Protein AF-I3YDL5-F1 (afdb_monomer)

Nearest PDB structures (foldseek):
  1tlv-assembly1_A-2  TM=6.452E-01  e=3.819E+00  Bacillus subtilis

Structure (mmCIF, N/CA/C/O backbone):
data_AF-I3YDL5-F1
#
_entry.id   AF-I3YDL5-F1
#
loop_
_atom_site.group_PDB
_atom_site.id
_atom_site.type_symbo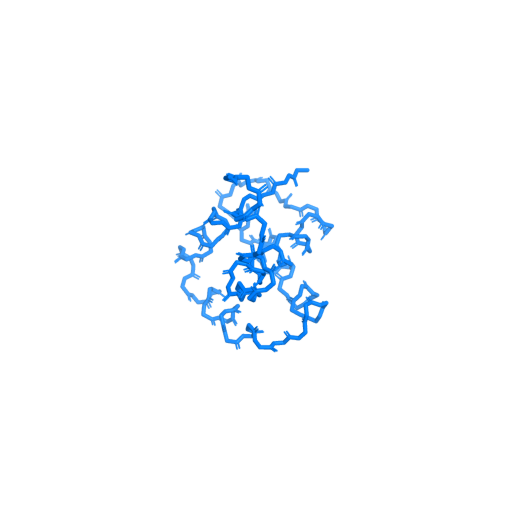l
_atom_site.label_atom_id
_atom_site.label_alt_id
_atom_site.label_comp_id
_atom_site.label_asym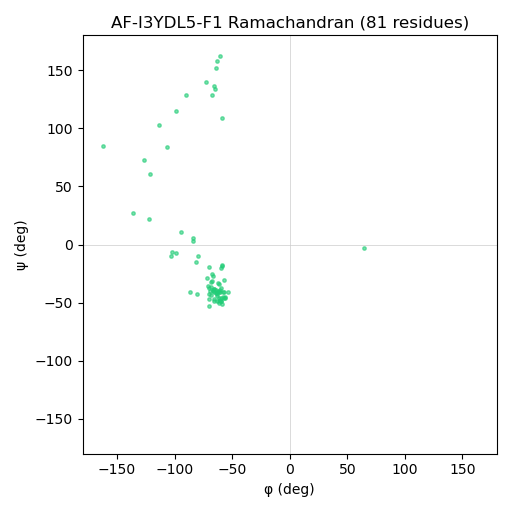_id
_atom_site.label_entity_id
_atom_site.label_seq_id
_atom_site.pdbx_PDB_ins_code
_atom_site.Cartn_x
_atom_site.Cartn_y
_atom_site.Cartn_z
_atom_site.occupancy
_atom_site.B_iso_or_equiv
_atom_site.auth_seq_id
_atom_site.auth_comp_id
_atom_site.auth_asym_id
_atom_site.auth_atom_id
_atom_site.pdbx_PDB_model_num
ATOM 1 N N . MET A 1 1 ? 11.918 6.837 10.551 1.00 58.97 1 MET A N 1
ATOM 2 C CA . MET A 1 1 ? 10.974 5.796 11.015 1.00 58.97 1 MET A CA 1
ATOM 3 C C . MET A 1 1 ? 10.882 4.752 9.913 1.00 58.97 1 MET A C 1
ATOM 5 O O . MET A 1 1 ? 10.537 5.127 8.803 1.00 58.97 1 MET A O 1
ATOM 9 N N . HIS A 1 2 ? 11.284 3.503 10.156 1.00 64.75 2 HIS A N 1
ATOM 10 C CA . HIS A 1 2 ? 11.168 2.434 9.156 1.00 64.75 2 HIS A CA 1
ATOM 11 C C . HIS A 1 2 ? 9.915 1.623 9.487 1.00 64.75 2 HIS A C 1
ATOM 13 O O . HIS A 1 2 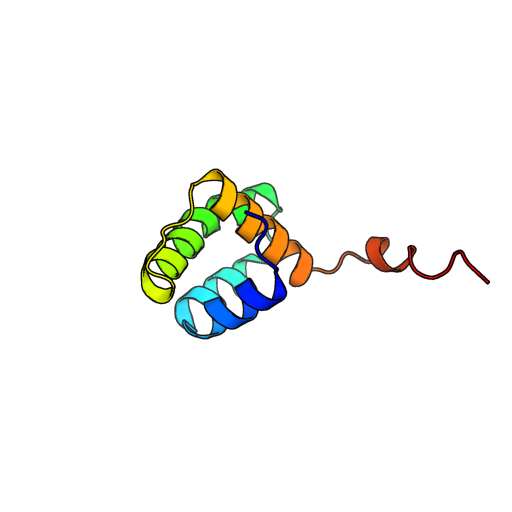? 9.828 1.061 10.577 1.00 64.75 2 HIS A O 1
ATOM 19 N N . LEU A 1 3 ? 8.920 1.648 8.602 1.00 77.00 3 LEU A N 1
ATOM 20 C CA . LEU A 1 3 ? 7.669 0.915 8.779 1.00 77.00 3 LEU A CA 1
ATOM 21 C C . LEU A 1 3 ? 7.814 -0.469 8.151 1.00 77.00 3 LEU A C 1
ATOM 23 O O . LEU A 1 3 ? 8.213 -0.582 6.993 1.00 77.00 3 LEU A O 1
ATOM 27 N N . ASP A 1 4 ? 7.483 -1.508 8.913 1.00 83.19 4 ASP A N 1
ATOM 28 C CA . ASP A 1 4 ? 7.500 -2.874 8.404 1.00 83.19 4 ASP A CA 1
ATOM 29 C C . ASP A 1 4 ? 6.395 -3.057 7.342 1.00 83.19 4 ASP A C 1
ATOM 31 O O . ASP A 1 4 ? 5.232 -2.714 7.595 1.00 83.19 4 ASP A O 1
ATOM 35 N N . PRO A 1 5 ? 6.715 -3.578 6.146 1.00 84.81 5 PRO A N 1
ATOM 36 C CA . PRO A 1 5 ? 5.746 -3.670 5.061 1.00 84.81 5 PRO A CA 1
ATOM 37 C C . PRO A 1 5 ? 4.615 -4.668 5.332 1.00 84.81 5 PRO A C 1
ATOM 39 O O . PRO A 1 5 ? 3.515 -4.475 4.808 1.00 84.81 5 PRO A O 1
ATOM 42 N N . ALA A 1 6 ? 4.827 -5.691 6.169 1.00 85.75 6 ALA A N 1
ATOM 43 C CA . ALA A 1 6 ? 3.756 -6.605 6.556 1.00 85.75 6 ALA A CA 1
ATOM 44 C C . ALA A 1 6 ? 2.753 -5.913 7.491 1.00 85.75 6 ALA A C 1
ATOM 46 O O . ALA A 1 6 ? 1.545 -6.131 7.360 1.00 85.75 6 ALA A O 1
ATOM 47 N N . ILE A 1 7 ? 3.234 -5.027 8.374 1.00 86.38 7 ILE A N 1
ATOM 48 C CA . ILE A 1 7 ? 2.368 -4.169 9.196 1.00 86.38 7 ILE A CA 1
ATOM 49 C C . ILE A 1 7 ? 1.568 -3.227 8.295 1.00 86.38 7 ILE A C 1
ATOM 51 O O . ILE A 1 7 ? 0.349 -3.179 8.422 1.00 86.38 7 ILE A O 1
ATOM 55 N N . ILE A 1 8 ? 2.216 -2.546 7.340 1.00 86.25 8 ILE A N 1
ATOM 56 C CA . ILE A 1 8 ? 1.530 -1.648 6.391 1.00 86.25 8 ILE A CA 1
ATOM 57 C C . ILE A 1 8 ? 0.433 -2.389 5.621 1.00 86.25 8 ILE A C 1
ATOM 59 O O . ILE A 1 8 ? -0.687 -1.895 5.496 1.00 86.25 8 ILE A O 1
ATOM 63 N N . TYR A 1 9 ? 0.732 -3.594 5.137 1.00 88.81 9 TYR A N 1
ATOM 64 C CA . TYR A 1 9 ? -0.237 -4.435 4.443 1.00 88.81 9 TYR A CA 1
ATOM 65 C C . TYR A 1 9 ? -1.441 -4.781 5.330 1.00 88.81 9 TYR A C 1
ATOM 67 O O . TYR A 1 9 ? -2.587 -4.630 4.903 1.00 88.81 9 TYR A O 1
ATOM 75 N N . HIS A 1 10 ? -1.196 -5.239 6.561 1.00 87.38 10 HIS A N 1
ATOM 76 C CA . HIS A 1 10 ? -2.260 -5.600 7.499 1.00 87.38 10 HIS A CA 1
ATOM 77 C C . HIS A 1 10 ? -3.117 -4.399 7.903 1.00 87.38 10 HIS A C 1
ATOM 79 O O . HIS A 1 10 ? -4.337 -4.534 8.004 1.00 87.38 10 HIS A O 1
ATOM 85 N N . ASP A 1 11 ? -2.491 -3.242 8.100 1.00 86.88 11 ASP A N 1
ATOM 86 C CA . ASP A 1 11 ? -3.166 -2.017 8.512 1.00 86.88 11 ASP A CA 1
ATOM 87 C C . ASP A 1 11 ? -4.045 -1.470 7.382 1.00 86.88 11 ASP A C 1
ATOM 89 O O . ASP A 1 11 ? -5.237 -1.240 7.576 1.00 86.88 11 ASP A O 1
ATOM 93 N N . LEU A 1 12 ? -3.518 -1.388 6.155 1.00 85.88 12 LEU A N 1
ATOM 94 C CA . LEU A 1 12 ? -4.298 -0.973 4.984 1.00 85.88 12 LEU A CA 1
ATOM 95 C C . LEU A 1 12 ? -5.449 -1.935 4.687 1.00 85.88 12 LEU A C 1
ATOM 97 O O . LEU A 1 12 ? -6.516 -1.493 4.273 1.00 85.88 12 LEU A O 1
ATOM 101 N N . LYS A 1 13 ? -5.280 -3.237 4.946 1.00 87.69 13 LYS A N 1
ATOM 102 C CA . LYS A 1 13 ? -6.341 -4.242 4.774 1.00 87.69 13 LYS A CA 1
ATOM 103 C C . LYS A 1 13 ? -7.580 -3.964 5.640 1.00 87.69 13 LYS A C 1
ATOM 105 O O . LYS A 1 13 ? -8.655 -4.463 5.306 1.00 87.69 13 LYS A O 1
ATOM 110 N N . THR A 1 14 ? -7.459 -3.168 6.708 1.00 86.94 14 THR A N 1
ATOM 111 C CA . THR A 1 14 ? -8.617 -2.719 7.503 1.00 86.94 14 THR A CA 1
ATOM 112 C C . THR A 1 14 ? -9.540 -1.773 6.721 1.00 86.94 14 THR A C 1
ATOM 114 O O . THR A 1 14 ? -10.748 -1.787 6.950 1.00 86.94 14 THR A O 1
ATOM 117 N N . ASP A 1 15 ? -9.012 -1.031 5.739 1.00 85.56 15 ASP A N 1
ATOM 118 C CA . ASP A 1 15 ? -9.775 -0.196 4.805 1.00 85.56 15 ASP A CA 1
ATOM 119 C C . ASP A 1 15 ? -9.810 -0.856 3.415 1.00 85.56 15 ASP A C 1
ATOM 121 O O . ASP A 1 15 ? -9.005 -0.585 2.521 1.00 85.56 15 ASP A O 1
ATOM 125 N N . LEU A 1 16 ? -10.762 -1.778 3.232 1.00 86.31 16 LEU A N 1
ATOM 126 C CA . LEU A 1 16 ? -10.854 -2.631 2.037 1.00 86.31 16 LEU A CA 1
ATOM 127 C C . LEU A 1 16 ? -10.950 -1.857 0.714 1.00 86.31 16 LEU A C 1
ATOM 129 O O . LEU A 1 16 ? -10.503 -2.367 -0.314 1.00 86.31 16 LEU A O 1
ATOM 133 N N . VAL A 1 17 ? -11.547 -0.663 0.717 1.00 87.38 17 VAL A N 1
ATOM 134 C CA . VAL A 1 17 ? -11.678 0.169 -0.489 1.00 87.38 17 VAL A CA 1
ATOM 135 C C . VAL A 1 17 ? -10.312 0.714 -0.886 1.00 87.38 17 VAL A C 1
ATOM 137 O O . VAL A 1 17 ? -9.865 0.475 -2.008 1.00 87.38 17 VAL A O 1
ATOM 140 N N . THR A 1 18 ? -9.620 1.361 0.051 1.00 86.62 18 THR A N 1
ATOM 141 C CA . THR A 1 18 ? -8.263 1.878 -0.156 1.00 86.62 18 THR A CA 1
ATOM 142 C C . THR A 1 18 ? -7.305 0.767 -0.566 1.00 86.62 18 THR A C 1
ATOM 144 O O . THR A 1 18 ? -6.561 0.895 -1.541 1.00 86.62 18 THR A O 1
ATOM 147 N N . PHE A 1 19 ? -7.369 -0.358 0.140 1.00 89.31 19 PHE A N 1
ATOM 148 C CA . PHE A 1 19 ? -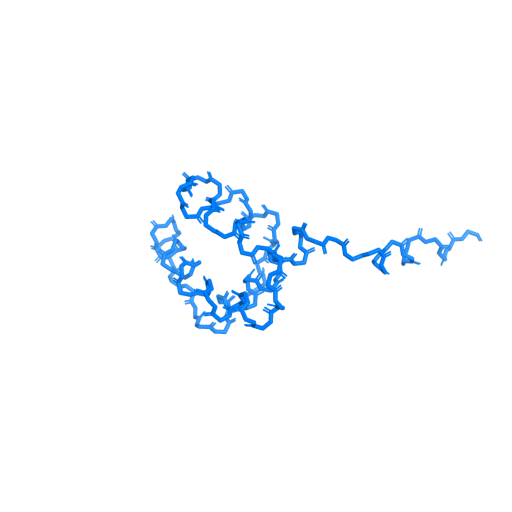6.510 -1.503 -0.110 1.00 89.31 19 PHE A CA 1
ATOM 149 C C . PHE A 1 19 ? -6.705 -2.103 -1.506 1.00 89.31 19 PHE A C 1
ATOM 151 O O . PHE A 1 19 ? -5.731 -2.455 -2.170 1.00 89.31 19 PHE A O 1
ATOM 158 N N . ARG A 1 20 ? -7.951 -2.190 -1.988 1.00 90.69 20 ARG A N 1
ATOM 159 C CA . ARG A 1 20 ? -8.248 -2.682 -3.341 1.00 90.69 20 ARG A CA 1
ATOM 160 C C . ARG A 1 20 ? -7.672 -1.788 -4.430 1.00 90.69 20 ARG A C 1
ATOM 162 O O . ARG A 1 20 ? -7.120 -2.325 -5.385 1.00 90.69 20 ARG A O 1
ATOM 169 N N . THR A 1 21 ? -7.766 -0.469 -4.275 1.00 89.81 21 THR A N 1
ATOM 170 C CA . THR A 1 21 ? -7.166 0.485 -5.218 1.00 89.81 21 THR A CA 1
ATOM 171 C C . THR A 1 21 ? -5.651 0.306 -5.268 1.00 89.81 21 THR A C 1
ATOM 173 O O . THR A 1 21 ? -5.099 0.062 -6.332 1.00 89.81 21 THR A O 1
ATOM 176 N N . ILE A 1 22 ? -4.991 0.283 -4.105 1.00 90.44 22 ILE A N 1
ATOM 177 C CA . ILE A 1 22 ? -3.537 0.071 -4.012 1.00 90.44 22 ILE A CA 1
ATOM 178 C C . ILE A 1 22 ? -3.123 -1.266 -4.653 1.00 90.44 22 ILE A C 1
ATOM 180 O O . ILE A 1 22 ? -2.116 -1.349 -5.350 1.00 90.44 22 ILE A O 1
ATOM 184 N N . LEU A 1 23 ? -3.898 -2.336 -4.452 1.00 90.12 23 LEU A N 1
ATOM 185 C CA . LEU A 1 23 ? -3.611 -3.628 -5.077 1.00 90.12 23 LEU A CA 1
ATOM 186 C C . LEU A 1 23 ? -3.805 -3.635 -6.597 1.00 90.12 23 LEU A C 1
ATOM 188 O O . LEU A 1 23 ? -3.109 -4.400 -7.269 1.00 90.12 23 LEU A O 1
ATOM 192 N N . ALA A 1 24 ? -4.746 -2.855 -7.131 1.00 91.25 24 ALA A N 1
ATOM 193 C CA . ALA A 1 24 ? -4.984 -2.765 -8.571 1.00 91.25 24 ALA A CA 1
ATOM 194 C C . ALA A 1 24 ? -3.781 -2.137 -9.289 1.00 91.25 24 ALA A C 1
ATOM 196 O O . ALA A 1 24 ? -3.353 -2.633 -10.329 1.00 91.25 24 ALA A O 1
ATOM 197 N N . ASP A 1 25 ? -3.169 -1.139 -8.659 1.00 91.94 25 ASP A N 1
ATOM 198 C CA . ASP A 1 25 ? -2.035 -0.383 -9.188 1.00 91.94 25 ASP A CA 1
ATOM 199 C C . ASP A 1 25 ? -0.669 -1.055 -8.937 1.00 91.94 25 ASP A C 1
ATOM 201 O O . ASP A 1 25 ? 0.384 -0.527 -9.288 1.00 91.94 25 ASP A O 1
ATOM 205 N N . ARG A 1 26 ? -0.627 -2.278 -8.387 1.00 90.06 26 ARG A N 1
ATOM 206 C CA . ARG A 1 26 ? 0.640 -2.989 -8.097 1.00 90.06 26 ARG A CA 1
ATOM 207 C C . ARG A 1 26 ? 1.531 -3.225 -9.326 1.00 90.06 26 ARG A C 1
ATOM 209 O O . ARG A 1 26 ? 2.704 -3.573 -9.192 1.00 90.06 26 ARG A O 1
ATOM 216 N N . THR A 1 27 ? 0.982 -3.134 -10.534 1.00 89.00 27 THR A N 1
ATOM 217 C CA . THR A 1 27 ? 1.735 -3.322 -11.782 1.00 89.00 27 THR A CA 1
ATOM 218 C C . THR A 1 27 ? 2.498 -2.077 -12.217 1.00 89.00 27 THR A C 1
ATOM 220 O O . THR A 1 27 ? 3.391 -2.213 -13.054 1.00 89.00 27 THR A O 1
ATOM 223 N N . LEU A 1 28 ? 2.184 -0.907 -11.650 1.00 90.25 28 LEU A N 1
ATOM 224 C CA . LEU A 1 28 ? 2.866 0.348 -11.955 1.00 90.25 28 LEU A CA 1
ATOM 225 C C . LEU A 1 28 ? 4.364 0.277 -11.611 1.00 90.25 28 LEU A C 1
ATOM 227 O O . LEU A 1 28 ? 4.834 -0.604 -10.874 1.00 90.25 28 LEU A O 1
ATOM 231 N N . ALA A 1 29 ? 5.130 1.212 -12.173 1.00 91.75 29 ALA A N 1
ATOM 232 C CA . ALA A 1 29 ? 6.524 1.405 -11.794 1.00 91.75 29 ALA A CA 1
ATOM 233 C C . ALA A 1 29 ? 6.620 1.846 -10.325 1.00 91.75 29 ALA A C 1
ATOM 235 O O . ALA A 1 29 ? 5.714 2.490 -9.805 1.00 91.75 29 ALA A O 1
ATOM 236 N N . VAL A 1 30 ? 7.731 1.524 -9.654 1.00 89.06 30 VAL A N 1
ATOM 237 C CA . VAL A 1 30 ? 7.902 1.795 -8.213 1.00 89.06 30 VAL A CA 1
ATOM 238 C C . VAL A 1 30 ? 7.704 3.274 -7.873 1.00 89.06 30 VAL A C 1
ATOM 240 O O . VAL A 1 30 ? 6.979 3.592 -6.934 1.00 89.06 30 VAL A O 1
ATOM 243 N N . ASP A 1 31 ? 8.314 4.165 -8.655 1.00 89.31 31 ASP A N 1
ATOM 244 C CA . ASP A 1 31 ? 8.236 5.613 -8.440 1.00 89.31 31 ASP A CA 1
ATOM 245 C C . ASP A 1 31 ? 6.812 6.157 -8.656 1.00 89.31 31 ASP A C 1
ATOM 247 O O . ASP A 1 31 ? 6.294 6.935 -7.852 1.00 89.31 31 ASP A O 1
ATOM 251 N N . GLU A 1 32 ? 6.134 5.658 -9.693 1.00 92.50 32 GLU A N 1
ATOM 252 C CA . GLU A 1 32 ? 4.764 6.036 -10.046 1.00 92.50 32 GLU A CA 1
ATOM 253 C C . GLU A 1 32 ? 3.753 5.534 -9.006 1.00 92.50 32 GLU A C 1
ATOM 255 O O . GLU A 1 32 ? 2.896 6.293 -8.548 1.00 92.50 32 GLU A O 1
ATOM 260 N N . PHE A 1 33 ? 3.905 4.290 -8.546 1.00 93.12 33 PHE A N 1
ATOM 261 C CA . PHE A 1 33 ? 3.114 3.714 -7.459 1.00 93.12 33 PHE A CA 1
ATOM 262 C C . PHE A 1 33 ? 3.274 4.518 -6.165 1.00 93.12 33 PHE A C 1
ATOM 264 O O . PHE A 1 33 ? 2.291 4.885 -5.514 1.00 93.12 33 PHE A O 1
ATOM 271 N N . ALA A 1 34 ? 4.518 4.825 -5.792 1.00 91.69 34 ALA A N 1
ATOM 272 C CA . ALA A 1 34 ? 4.801 5.557 -4.569 1.00 91.69 34 ALA A CA 1
ATOM 273 C C . ALA A 1 34 ? 4.278 6.996 -4.628 1.00 91.69 34 ALA A C 1
ATOM 275 O O . ALA A 1 34 ? 3.699 7.483 -3.655 1.00 91.69 34 ALA A O 1
ATOM 276 N N . SER A 1 35 ? 4.402 7.664 -5.773 1.00 91.88 35 SER A N 1
ATOM 277 C CA . SER A 1 35 ? 3.833 8.998 -5.982 1.00 91.88 35 SER A CA 1
ATOM 278 C C . SER A 1 35 ? 2.303 9.003 -5.955 1.00 91.88 35 SER A C 1
ATOM 280 O O . SER A 1 35 ? 1.721 9.911 -5.358 1.00 91.88 35 SER A O 1
ATOM 282 N N . THR A 1 36 ? 1.662 7.973 -6.515 1.00 93.38 36 THR A N 1
ATOM 283 C CA . THR A 1 36 ? 0.195 7.837 -6.564 1.00 93.38 36 THR A CA 1
ATOM 284 C C . THR A 1 36 ? -0.404 7.547 -5.185 1.00 93.38 36 THR A C 1
ATOM 286 O O . THR A 1 36 ? -1.411 8.144 -4.804 1.00 93.38 36 THR A O 1
ATOM 289 N N . HIS A 1 37 ? 0.219 6.666 -4.393 1.00 92.44 37 HIS A N 1
ATOM 290 C CA . HIS A 1 37 ? -0.380 6.177 -3.143 1.00 92.44 37 HIS A CA 1
ATOM 291 C C . HIS A 1 37 ? 0.175 6.794 -1.855 1.00 92.44 37 HIS A C 1
ATOM 293 O O . HIS A 1 37 ? -0.433 6.597 -0.800 1.00 92.44 37 HIS A O 1
ATOM 299 N N . ARG A 1 38 ? 1.270 7.573 -1.890 1.00 90.88 38 ARG A N 1
ATOM 300 C CA . ARG A 1 38 ? 1.838 8.204 -0.674 1.00 90.88 38 ARG A CA 1
ATOM 301 C C . ARG A 1 38 ? 0.819 9.030 0.114 1.00 90.88 38 ARG A C 1
ATOM 303 O O . ARG A 1 38 ? 0.797 8.963 1.339 1.00 90.88 38 ARG A O 1
ATOM 310 N N . GLU A 1 39 ? -0.045 9.795 -0.556 1.00 90.88 39 GLU A N 1
ATOM 311 C CA . GLU A 1 39 ? -1.058 10.607 0.132 1.00 90.88 39 GLU A CA 1
ATOM 312 C C . GLU A 1 39 ? -2.134 9.742 0.779 1.00 90.88 39 GLU A C 1
ATOM 314 O O . GLU A 1 39 ? -2.546 10.005 1.908 1.00 90.88 39 GLU A O 1
ATOM 319 N N . THR A 1 40 ? -2.552 8.690 0.084 1.00 90.31 40 THR A N 1
ATOM 320 C CA . THR A 1 40 ? -3.526 7.720 0.578 1.00 90.31 40 THR A CA 1
ATOM 321 C C . THR A 1 40 ? -3.009 7.017 1.832 1.00 90.31 40 THR A C 1
ATOM 323 O O . THR A 1 40 ? -3.693 7.012 2.855 1.00 90.31 40 THR A O 1
ATOM 326 N N . ILE A 1 41 ? -1.769 6.517 1.801 1.00 88.62 41 ILE A N 1
ATOM 327 C CA . ILE A 1 41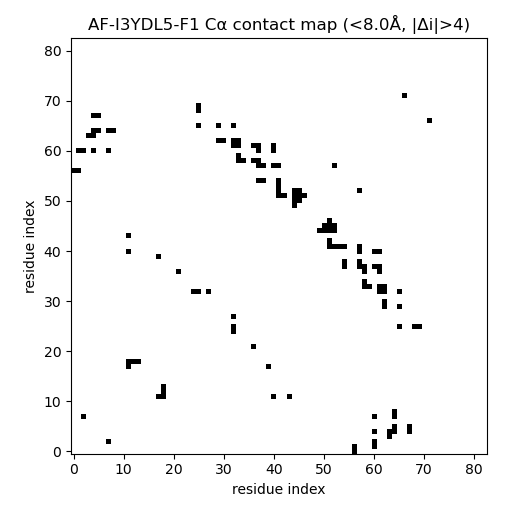 ? -1.115 5.879 2.954 1.00 88.62 41 ILE A CA 1
ATOM 328 C C . ILE A 1 41 ? -0.976 6.875 4.110 1.00 88.62 41 ILE A C 1
ATOM 330 O O . ILE A 1 41 ? -1.336 6.570 5.245 1.00 88.62 41 ILE A O 1
ATOM 334 N N . ARG A 1 42 ? -0.525 8.101 3.833 1.00 90.00 42 ARG A N 1
ATOM 335 C CA . ARG A 1 42 ? -0.412 9.154 4.850 1.00 90.00 42 ARG A CA 1
ATOM 336 C C . ARG A 1 42 ? -1.750 9.454 5.534 1.00 90.00 42 ARG A C 1
ATOM 338 O O . ARG A 1 42 ? -1.785 9.574 6.757 1.00 90.00 42 ARG A O 1
ATOM 345 N N . ARG A 1 43 ? -2.842 9.587 4.770 1.00 88.81 43 ARG A N 1
ATOM 346 C CA . ARG A 1 43 ? -4.189 9.847 5.316 1.00 88.81 43 ARG A CA 1
ATOM 347 C C . ARG A 1 43 ? -4.704 8.666 6.135 1.00 88.81 43 ARG A C 1
ATOM 349 O O . ARG A 1 43 ? -5.300 8.884 7.186 1.00 88.81 43 ARG A O 1
ATOM 356 N N . HIS A 1 44 ? -4.438 7.441 5.686 1.00 87.81 44 HIS A N 1
ATOM 357 C CA . HIS A 1 44 ? -4.779 6.226 6.425 1.00 87.81 44 HIS A CA 1
ATOM 358 C C . HIS A 1 44 ? -4.105 6.203 7.803 1.00 87.81 44 HIS A C 1
ATOM 360 O O . HIS A 1 44 ? -4.787 6.100 8.819 1.00 87.81 44 HIS A O 1
ATOM 366 N N . TYR A 1 45 ? -2.791 6.428 7.864 1.00 84.62 45 TYR A N 1
ATOM 367 C CA . TYR A 1 45 ? -2.055 6.447 9.134 1.00 84.62 45 TYR A CA 1
ATOM 368 C C . TYR A 1 45 ? -2.420 7.625 10.044 1.00 84.62 45 TYR A C 1
ATOM 370 O O . TYR A 1 45 ? -2.453 7.464 11.264 1.00 84.62 45 TYR A O 1
ATOM 378 N N . ALA A 1 46 ? -2.782 8.779 9.475 1.00 87.00 46 ALA A N 1
ATOM 379 C CA . ALA A 1 46 ? -3.343 9.882 10.254 1.00 87.00 46 ALA A CA 1
ATOM 380 C C . ALA A 1 46 ? -4.670 9.493 10.936 1.00 87.00 46 ALA A C 1
ATOM 382 O O . ALA A 1 46 ? -4.943 9.941 12.047 1.00 87.00 46 ALA A O 1
ATOM 383 N N . LYS A 1 47 ? -5.480 8.645 10.287 1.00 84.19 47 LYS A N 1
ATOM 384 C CA . LYS A 1 47 ? -6.777 8.178 10.793 1.00 84.19 47 LYS A CA 1
ATOM 385 C C . LYS A 1 47 ? -6.645 7.040 11.810 1.00 84.19 47 LYS A C 1
ATOM 387 O O . LYS A 1 47 ? -7.361 7.052 12.805 1.00 84.19 47 LYS A O 1
ATOM 392 N N .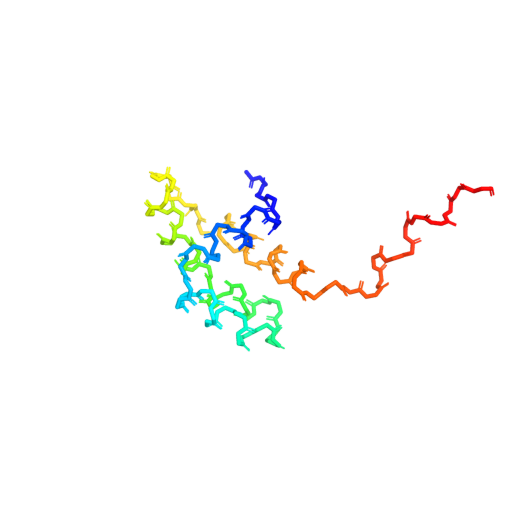 VAL A 1 48 ? -5.767 6.065 11.561 1.00 79.81 48 VAL A 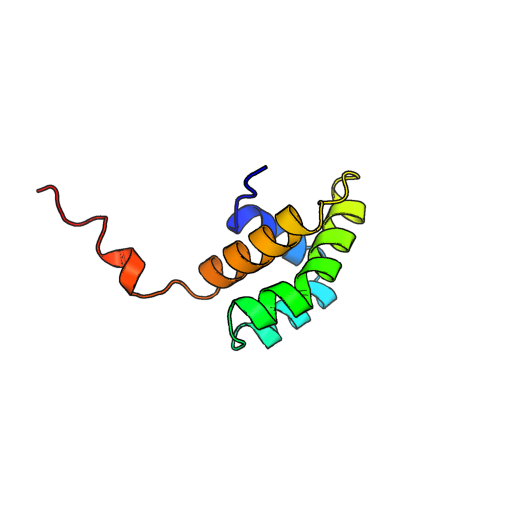N 1
ATOM 393 C CA . VAL A 1 48 ? -5.640 4.850 12.391 1.00 79.81 48 VAL A CA 1
ATOM 394 C C . VAL A 1 48 ? -4.689 5.047 13.574 1.00 79.81 48 VAL A C 1
ATOM 396 O O . VAL A 1 48 ? -4.989 4.602 14.678 1.00 79.81 48 VAL A O 1
ATOM 399 N N . GLY A 1 49 ? -3.558 5.728 13.371 1.00 68.94 49 GLY A N 1
ATOM 400 C CA . GLY A 1 49 ? -2.512 5.870 14.390 1.00 68.94 49 GLY A CA 1
ATOM 401 C C . GLY A 1 49 ? -2.481 7.222 15.101 1.00 68.94 49 GLY A C 1
ATOM 402 O O . GLY A 1 49 ? -1.669 7.404 16.001 1.00 68.94 49 GLY A O 1
ATOM 403 N N . GLY A 1 50 ? -3.285 8.200 14.666 1.00 69.25 50 GLY A N 1
ATOM 404 C CA . GLY A 1 50 ? -3.245 9.580 15.177 1.00 69.25 50 GLY A CA 1
ATOM 405 C C . GLY A 1 50 ? -1.937 10.337 14.887 1.00 69.25 50 GLY A C 1
ATOM 406 O O . GLY A 1 50 ? -1.832 11.523 15.190 1.00 69.25 50 GLY A O 1
ATOM 407 N N . CYS A 1 51 ? -0.952 9.680 14.268 1.00 71.50 51 CYS A N 1
ATOM 408 C CA . CYS A 1 51 ? 0.329 10.248 13.872 1.00 71.50 51 CYS A CA 1
ATOM 409 C C . CYS A 1 51 ? 0.420 10.273 12.339 1.00 71.50 51 CYS A C 1
ATOM 411 O O . CYS A 1 51 ? 0.646 9.230 11.718 1.00 71.50 51 CYS A O 1
ATOM 413 N N . PRO A 1 52 ? 0.230 11.440 11.699 1.00 78.75 52 PRO A N 1
ATOM 414 C CA . PRO A 1 52 ? 0.377 11.555 10.257 1.00 78.75 52 PRO A CA 1
ATOM 415 C C . PRO A 1 52 ? 1.831 11.296 9.855 1.00 78.75 52 PRO A C 1
ATOM 417 O O . PRO A 1 52 ? 2.756 11.848 10.443 1.00 78.75 52 PRO A O 1
ATOM 420 N N . LEU A 1 53 ? 2.027 10.484 8.818 1.00 85.62 53 LEU A N 1
ATOM 421 C CA . LEU A 1 53 ? 3.352 10.284 8.237 1.00 85.62 53 LEU A CA 1
ATOM 422 C C . LEU A 1 53 ? 3.790 11.533 7.454 1.00 85.62 53 LEU A C 1
ATOM 424 O O . LEU A 1 53 ? 3.006 12.140 6.709 1.00 85.62 53 LEU A O 1
ATOM 428 N N . ASP A 1 54 ? 5.065 11.894 7.565 1.00 89.38 54 ASP A N 1
ATOM 429 C CA . ASP A 1 54 ? 5.691 12.857 6.658 1.00 89.38 54 ASP A CA 1
ATOM 430 C C . ASP A 1 54 ? 5.701 12.335 5.217 1.00 89.38 54 ASP A C 1
ATOM 432 O O . ASP A 1 54 ? 5.605 11.130 4.968 1.00 89.38 54 ASP A O 1
ATOM 436 N N . GLN A 1 55 ? 5.816 13.247 4.247 1.00 86.19 55 GLN A N 1
ATOM 437 C CA . GLN A 1 55 ? 5.761 12.892 2.824 1.00 86.19 55 GLN A CA 1
ATOM 438 C C . GLN A 1 55 ? 6.823 11.859 2.431 1.00 86.19 55 GLN A C 1
ATOM 440 O O . GLN A 1 55 ? 6.514 10.930 1.686 1.00 86.19 55 GLN A O 1
ATOM 445 N N . GLU A 1 56 ? 8.043 11.998 2.950 1.00 89.94 56 GLU A N 1
ATOM 446 C CA . GLU A 1 56 ? 9.134 11.060 2.681 1.00 89.94 56 GLU A CA 1
ATOM 447 C C . GLU A 1 56 ? 8.835 9.676 3.269 1.00 89.94 56 GLU A C 1
ATOM 449 O O . GLU A 1 56 ? 8.890 8.676 2.556 1.00 89.94 56 GLU A O 1
ATOM 454 N N . THR A 1 57 ? 8.413 9.614 4.536 1.00 89.69 57 THR A N 1
ATOM 455 C CA . THR A 1 57 ? 8.056 8.354 5.205 1.00 89.69 57 THR A CA 1
ATOM 456 C C . THR A 1 57 ? 6.901 7.645 4.497 1.00 89.69 57 THR A C 1
ATOM 458 O O . THR A 1 57 ? 6.941 6.429 4.319 1.00 89.69 57 THR A O 1
ATOM 461 N N . ALA A 1 58 ? 5.887 8.387 4.045 1.00 89.94 58 ALA A N 1
ATOM 462 C CA . ALA A 1 58 ? 4.758 7.822 3.310 1.00 89.94 58 ALA A CA 1
ATOM 463 C C . ALA A 1 58 ? 5.158 7.301 1.919 1.00 89.94 58 ALA A C 1
ATOM 465 O O . ALA A 1 58 ? 4.661 6.262 1.484 1.00 89.94 58 ALA A O 1
ATOM 466 N N . HIS A 1 59 ? 6.078 7.989 1.237 1.00 91.25 59 HIS A N 1
ATOM 467 C CA . HIS A 1 59 ? 6.637 7.519 -0.028 1.00 91.25 59 HIS A CA 1
ATOM 468 C C . HIS A 1 59 ? 7.457 6.234 0.174 1.00 91.25 59 HIS A C 1
ATOM 470 O O . HIS A 1 59 ? 7.226 5.246 -0.518 1.00 91.25 59 HIS A O 1
ATOM 476 N N . GLN A 1 60 ? 8.337 6.196 1.180 1.00 90.25 60 GLN A N 1
ATOM 477 C CA . GLN A 1 60 ? 9.107 4.995 1.528 1.00 90.25 60 GLN A CA 1
ATOM 478 C C . GLN A 1 60 ? 8.200 3.819 1.924 1.00 90.25 60 GLN A C 1
ATOM 480 O O . GLN A 1 60 ? 8.447 2.686 1.513 1.00 90.25 60 GLN A O 1
ATOM 485 N N . ALA A 1 61 ? 7.114 4.079 2.658 1.00 90.25 61 ALA A N 1
ATOM 486 C CA . ALA A 1 61 ? 6.118 3.066 2.998 1.00 90.25 61 ALA A CA 1
ATOM 487 C C . ALA A 1 61 ? 5.436 2.482 1.750 1.00 90.25 61 ALA A C 1
ATOM 489 O O . ALA A 1 61 ? 5.251 1.269 1.665 1.00 90.25 61 ALA A O 1
ATOM 490 N N . ALA A 1 62 ? 5.108 3.319 0.760 1.00 91.50 62 ALA A N 1
ATOM 491 C CA . ALA A 1 62 ? 4.544 2.862 -0.507 1.00 91.50 62 ALA A CA 1
ATOM 492 C C . ALA A 1 62 ? 5.527 1.970 -1.285 1.00 91.50 62 ALA A C 1
ATOM 494 O O . ALA A 1 62 ? 5.146 0.905 -1.771 1.00 91.50 62 ALA A O 1
ATOM 495 N N . VAL A 1 63 ? 6.803 2.366 -1.353 1.00 91.19 63 VAL A N 1
ATOM 496 C CA . VAL A 1 63 ? 7.866 1.570 -1.991 1.00 91.19 63 VAL A CA 1
ATOM 497 C C . VAL A 1 63 ? 8.032 0.216 -1.295 1.00 91.19 63 VAL A C 1
ATOM 499 O O . VAL A 1 63 ? 8.058 -0.822 -1.961 1.00 91.19 63 VAL A O 1
ATOM 502 N N . ALA A 1 64 ? 8.101 0.207 0.039 1.00 89.75 64 ALA A N 1
ATOM 503 C CA . ALA A 1 64 ? 8.244 -1.015 0.827 1.00 89.75 64 ALA A CA 1
ATOM 504 C C . ALA A 1 64 ? 7.038 -1.953 0.655 1.00 89.75 64 ALA A C 1
ATOM 506 O O . ALA A 1 64 ? 7.212 -3.157 0.452 1.00 89.75 64 ALA A O 1
ATOM 507 N N . LEU A 1 65 ? 5.820 -1.401 0.666 1.00 90.25 65 LEU A N 1
ATOM 508 C CA . LEU A 1 65 ? 4.591 -2.151 0.415 1.00 90.25 65 LEU A CA 1
ATOM 509 C C . LEU A 1 65 ? 4.604 -2.794 -0.974 1.00 90.25 65 LEU A C 1
ATOM 511 O O . LEU A 1 65 ? 4.289 -3.975 -1.101 1.00 90.25 65 LEU A O 1
ATOM 515 N N . LEU A 1 66 ? 4.996 -2.053 -2.013 1.00 90.69 66 LEU A N 1
ATOM 516 C CA . LEU A 1 66 ? 5.078 -2.608 -3.361 1.00 90.69 66 LEU A CA 1
ATOM 517 C C . LEU A 1 66 ? 6.113 -3.733 -3.452 1.00 90.69 66 LEU A C 1
ATOM 519 O O . LEU A 1 66 ? 5.835 -4.762 -4.066 1.00 90.69 66 LEU A O 1
ATOM 523 N N . GLY A 1 67 ? 7.272 -3.569 -2.808 1.00 87.94 67 GLY A N 1
ATOM 524 C CA . GLY A 1 67 ? 8.289 -4.618 -2.713 1.00 87.94 67 GLY A CA 1
ATOM 525 C C . GLY A 1 67 ? 7.767 -5.884 -2.029 1.00 87.94 67 GLY A C 1
ATOM 526 O O . GLY A 1 67 ? 8.064 -6.991 -2.472 1.00 87.94 67 GLY A O 1
ATOM 527 N N . TYR A 1 68 ? 6.923 -5.732 -1.008 1.00 87.38 68 TYR A N 1
ATOM 528 C CA . TYR A 1 68 ? 6.257 -6.850 -0.337 1.00 87.38 68 TYR A CA 1
ATOM 529 C C . TYR A 1 68 ? 5.180 -7.518 -1.207 1.00 87.38 68 TYR A C 1
ATOM 531 O O . TYR A 1 68 ? 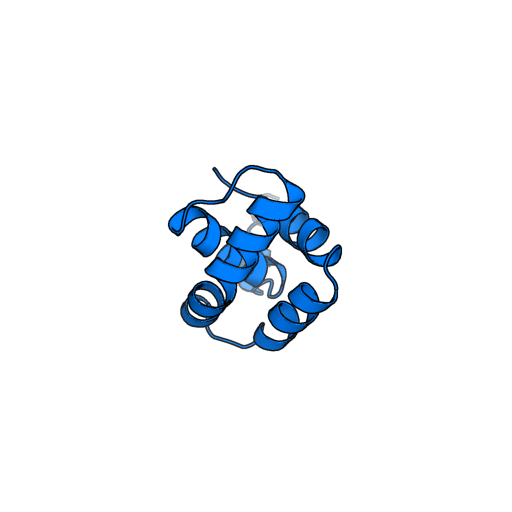5.049 -8.740 -1.206 1.00 87.38 68 TYR A O 1
ATOM 539 N N . LEU A 1 69 ? 4.435 -6.738 -1.996 1.00 87.25 69 LEU A N 1
ATOM 540 C CA . LEU A 1 69 ? 3.441 -7.252 -2.948 1.00 87.25 69 LEU A CA 1
ATOM 541 C C . LEU A 1 69 ? 4.078 -7.934 -4.167 1.00 87.25 69 LEU A C 1
ATOM 543 O O . LEU A 1 69 ? 3.464 -8.811 -4.779 1.00 87.25 69 LEU A O 1
ATOM 547 N N . ARG A 1 70 ? 5.287 -7.512 -4.544 1.00 85.44 70 ARG A N 1
ATOM 548 C CA . ARG A 1 70 ? 6.058 -8.021 -5.683 1.00 85.44 70 ARG A CA 1
ATOM 549 C C . ARG A 1 70 ? 7.445 -8.445 -5.212 1.00 85.44 70 ARG A C 1
ATOM 551 O O . ARG A 1 70 ? 8.423 -7.765 -5.542 1.00 85.44 70 ARG A O 1
ATOM 558 N N . PRO A 1 71 ? 7.552 -9.574 -4.489 1.00 68.50 71 PRO A N 1
ATOM 559 C CA . PRO A 1 71 ? 8.851 -10.111 -4.128 1.00 68.50 71 PRO A CA 1
ATOM 560 C C . PRO A 1 71 ? 9.618 -10.386 -5.422 1.00 68.50 71 PRO A C 1
ATOM 562 O O . PRO A 1 71 ? 9.267 -11.264 -6.211 1.00 68.50 71 PRO A O 1
ATOM 565 N N . SER A 1 72 ? 10.638 -9.572 -5.689 1.00 61.06 72 SER A N 1
ATOM 566 C CA . SER A 1 72 ? 11.496 -9.795 -6.845 1.00 61.06 72 SER A CA 1
ATOM 567 C C . SER A 1 72 ? 12.253 -11.107 -6.625 1.00 61.06 72 SER A C 1
ATOM 569 O O . SER A 1 72 ? 12.798 -11.305 -5.536 1.00 61.06 72 SER A O 1
ATOM 571 N N . PRO A 1 73 ? 12.372 -11.984 -7.638 1.00 57.97 73 PRO A N 1
ATOM 572 C CA . PRO A 1 73 ? 13.069 -13.268 -7.496 1.00 57.97 73 PRO A CA 1
ATOM 573 C C . PRO A 1 73 ? 14.541 -13.114 -7.062 1.00 57.97 73 PRO A C 1
ATOM 575 O O . PRO A 1 73 ? 15.140 -14.046 -6.534 1.00 57.97 73 PRO A O 1
ATOM 578 N N . ILE A 1 74 ? 15.111 -11.915 -7.216 1.00 53.88 74 ILE A N 1
ATOM 579 C CA . ILE A 1 74 ? 16.492 -11.571 -6.856 1.00 53.88 74 ILE A CA 1
ATOM 580 C C . ILE A 1 74 ? 16.718 -11.543 -5.329 1.00 53.88 74 ILE A C 1
ATOM 582 O O . ILE A 1 74 ? 17.850 -11.705 -4.877 1.00 53.88 74 ILE A O 1
ATOM 586 N N . GLN A 1 75 ? 15.674 -11.424 -4.499 1.00 51.03 75 GLN A N 1
ATOM 587 C CA . GLN A 1 75 ? 15.839 -11.478 -3.037 1.00 51.03 75 GLN A CA 1
ATOM 588 C C . GLN A 1 75 ? 15.980 -12.903 -2.478 1.00 51.03 75 GLN A C 1
ATOM 590 O O . GLN A 1 75 ? 16.399 -13.061 -1.334 1.00 51.03 75 GLN A O 1
ATOM 595 N N . ASN A 1 76 ? 15.738 -13.944 -3.284 1.00 44.41 76 ASN A N 1
ATOM 596 C CA . ASN A 1 76 ? 15.849 -15.334 -2.832 1.00 44.41 76 ASN A CA 1
ATOM 597 C C . ASN A 1 76 ? 17.286 -15.901 -2.887 1.00 44.41 76 ASN A C 1
ATOM 599 O O . ASN A 1 76 ? 17.499 -17.071 -2.583 1.00 44.41 76 ASN A O 1
ATOM 603 N N . VAL A 1 77 ? 18.286 -15.094 -3.272 1.00 48.53 77 VAL A N 1
ATOM 604 C CA . VAL A 1 77 ? 19.683 -15.553 -3.452 1.00 48.53 77 VAL A CA 1
ATOM 605 C C . VAL A 1 77 ? 20.575 -15.238 -2.239 1.00 48.53 77 VAL A C 1
ATOM 607 O O . VAL A 1 77 ? 21.704 -15.714 -2.159 1.00 48.53 77 VAL A O 1
ATOM 610 N N . ARG A 1 78 ? 20.090 -14.485 -1.239 1.00 48.03 78 ARG A N 1
ATOM 611 C CA . ARG A 1 78 ? 20.895 -14.113 -0.055 1.00 48.03 78 ARG A CA 1
ATOM 612 C C . ARG A 1 78 ? 20.748 -15.029 1.166 1.00 48.03 78 ARG A C 1
ATOM 614 O O . ARG A 1 78 ? 21.303 -14.708 2.210 1.00 48.03 78 ARG A O 1
ATOM 621 N N . THR A 1 79 ? 20.096 -16.184 1.021 1.00 48.97 79 THR A N 1
ATOM 622 C CA . THR A 1 79 ? 19.943 -17.177 2.108 1.00 48.97 79 THR A CA 1
ATOM 623 C C . THR A 1 79 ? 20.507 -18.559 1.747 1.00 48.97 79 THR A C 1
ATOM 625 O O . THR A 1 79 ? 20.129 -19.556 2.346 1.00 48.97 79 THR A O 1
ATOM 628 N N . HIS A 1 80 ? 21.427 -18.644 0.778 1.00 48.59 80 HIS A N 1
ATOM 629 C CA . HIS A 1 80 ? 22.089 -19.909 0.414 1.00 48.59 80 HIS A CA 1
ATOM 630 C C . HIS A 1 80 ? 23.610 -19.799 0.205 1.00 48.59 80 HIS A C 1
ATOM 632 O O . HIS A 1 80 ? 24.193 -20.617 -0.499 1.00 48.59 80 HIS A O 1
ATOM 638 N N . LEU A 1 81 ? 24.283 -18.838 0.848 1.00 51.03 81 LEU A N 1
ATOM 639 C CA . LEU A 1 81 ? 25.751 -18.802 0.890 1.00 51.03 81 LEU A CA 1
ATOM 640 C C . LEU A 1 81 ? 26.266 -18.830 2.333 1.00 51.03 81 LEU A C 1
ATOM 642 O O . LEU A 1 81 ? 26.885 -17.886 2.804 1.00 51.03 81 LEU A O 1
ATOM 646 N N . ASN A 1 82 ? 25.929 -19.903 3.047 1.00 44.16 82 ASN A N 1
ATOM 647 C CA . ASN A 1 82 ? 26.711 -20.399 4.179 1.00 44.16 82 ASN A CA 1
ATOM 648 C C . ASN A 1 82 ? 26.282 -21.847 4.459 1.00 44.16 82 ASN A C 1
ATOM 650 O O . ASN A 1 82 ? 25.389 -22.108 5.269 1.00 44.16 82 ASN A O 1
ATOM 654 N N . ARG A 1 83 ? 26.877 -22.793 3.734 1.00 50.81 83 ARG A N 1
ATOM 655 C CA . ARG A 1 83 ? 26.928 -24.191 4.151 1.00 50.81 83 ARG A CA 1
ATOM 656 C C . ARG A 1 83 ? 28.250 -24.798 3.731 1.00 50.81 83 ARG A C 1
ATOM 658 O O . ARG A 1 83 ? 28.681 -24.477 2.603 1.00 50.81 83 ARG A O 1
#

Secondary structure (DSSP, 8-state):
----HHHHHHHHTTSHHHHHHHHHGGGS-HHHHHHHHHHHHHHHHHHHSS-PPPHHHHHHHHHHHHHHHS--GGGGGTT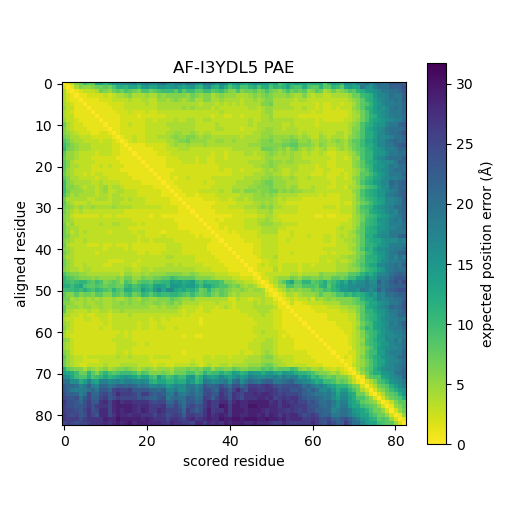SS--

Organism: Thiocystis violascens (strain ATCC 17096 / DSM 198 / 6111) (NCBI:txid765911)

Radius of gyration: 13.8 Å; Cα contacts (8 Å, |Δi|>4): 68; chains: 1; bounding box: 39×37×27 Å

Solvent-accessible surface area (backbone atoms only — not comparable to full-atom values): 4861 Å² total; per-residue (Å²): 130,86,74,58,37,69,56,52,52,58,58,41,54,74,43,59,69,63,36,49,53,58,60,71,47,64,82,51,55,64,68,58,40,14,67,70,41,16,62,56,52,20,52,49,34,34,70,76,67,73,53,62,52,53,73,67,53,16,28,53,44,36,41,43,35,48,44,67,77,50,70,58,80,78,70,73,65,81,83,74,85,83,129

Sequence (83 aa):
MHLDPAIIYHDLKTDLVTFRTILADRTLAVDEFASTHRETIRRHYAKVGGCPLDQETAHQAAVALLGYLRPSPIQNVRTHLNR

Foldseek 3Di:
DADQLVVLLVLVVVVVVLNVVLLVCLPPDLQVSLVVCLVVSQVSCCVPVVDGDDSVNSSNSSSNNSCVVCVDPVVVPVPPPDD

Mean predicted aligned error: 7.49 Å

pLDDT: mean 81.41, std 14.22, range [44.16, 93.38]